Protein AF-X1ISX9-F1 (afdb_monomer_lite)

Radius of gyration: 13.65 Å; chains: 1; bounding box: 32×21×39 Å

Structure (mmCIF, N/CA/C/O backbone):
data_AF-X1ISX9-F1
#
_entry.id   AF-X1ISX9-F1
#
loop_
_atom_site.group_PDB
_atom_site.id
_atom_site.type_symbol
_atom_site.label_atom_id
_atom_site.label_alt_id
_atom_site.label_comp_id
_atom_site.label_asym_id
_atom_site.label_entity_id
_atom_site.label_seq_id
_atom_site.pdbx_PDB_ins_code
_atom_site.Cartn_x
_atom_site.Cartn_y
_atom_site.Cartn_z
_atom_site.occupancy
_atom_site.B_iso_or_equiv
_atom_site.auth_seq_id
_atom_site.auth_comp_id
_atom_site.auth_asym_id
_atom_site.auth_atom_id
_atom_site.pdbx_PDB_model_num
ATOM 1 N N . ILE A 1 1 ? -0.443 5.493 -23.547 1.00 56.12 1 ILE A N 1
ATOM 2 C CA . ILE A 1 1 ? -0.382 4.202 -22.818 1.00 56.12 1 ILE A CA 1
ATOM 3 C C . ILE A 1 1 ? -1.761 3.998 -22.200 1.00 56.12 1 ILE A C 1
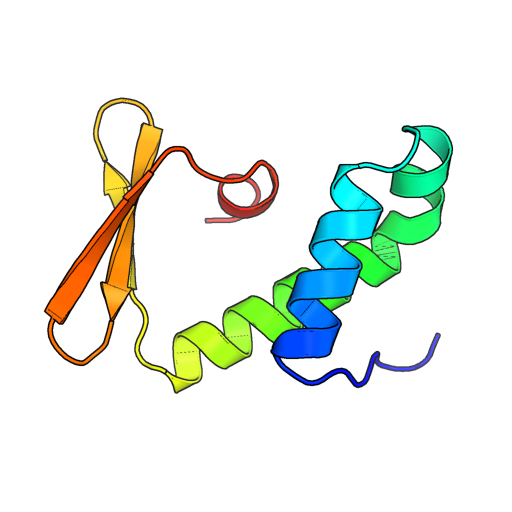ATOM 5 O O . ILE A 1 1 ? -2.306 4.972 -21.699 1.00 56.12 1 ILE A O 1
ATOM 9 N N . GLY A 1 2 ? -2.385 2.829 -22.374 1.00 74.88 2 GLY A N 1
ATOM 10 C CA . GLY A 1 2 ? -3.747 2.572 -21.882 1.00 74.88 2 GLY A CA 1
ATOM 11 C C . GLY A 1 2 ? -3.798 2.405 -20.362 1.00 74.88 2 GLY A C 1
ATOM 12 O O . GLY A 1 2 ? -2.780 2.095 -19.752 1.00 74.88 2 GLY A O 1
ATOM 13 N N . LEU A 1 3 ? -4.981 2.605 -19.773 1.00 82.12 3 LEU A N 1
ATOM 14 C CA . LEU A 1 3 ? -5.220 2.399 -18.343 1.00 82.12 3 LEU A CA 1
ATOM 15 C C . LEU A 1 3 ? -5.051 0.914 -17.984 1.00 82.12 3 LEU A C 1
ATOM 17 O O . LEU A 1 3 ? -5.687 0.055 -18.606 1.00 82.12 3 LEU A O 1
ATOM 21 N N . LEU A 1 4 ? -4.229 0.618 -16.977 1.00 88.75 4 LEU A N 1
ATOM 22 C CA . LEU A 1 4 ? -4.088 -0.723 -16.421 1.00 88.75 4 LEU A CA 1
ATOM 23 C C . LEU A 1 4 ? -5.420 -1.183 -15.814 1.00 88.75 4 LEU A C 1
ATOM 25 O O . LEU A 1 4 ? -6.035 -0.476 -15.018 1.00 88.75 4 LEU A O 1
ATOM 29 N N . LYS A 1 5 ? -5.855 -2.389 -16.179 1.00 89.44 5 LYS A N 1
ATOM 30 C CA . LYS A 1 5 ? -7.007 -3.062 -15.573 1.00 89.44 5 LYS A CA 1
ATOM 31 C C . LYS A 1 5 ? -6.501 -4.294 -14.841 1.00 89.44 5 LYS A C 1
ATOM 33 O O . LYS A 1 5 ? -6.018 -5.219 -15.487 1.00 89.44 5 LYS A O 1
ATOM 38 N N . ALA A 1 6 ? -6.603 -4.279 -13.520 1.00 88.50 6 ALA A N 1
ATOM 39 C CA . ALA A 1 6 ? -6.208 -5.380 -12.659 1.00 88.50 6 ALA A CA 1
ATOM 40 C C . ALA A 1 6 ? -7.157 -5.448 -11.457 1.00 88.50 6 ALA A C 1
ATOM 42 O O . ALA A 1 6 ? -7.567 -4.413 -10.931 1.00 88.50 6 ALA A O 1
ATOM 43 N N . ASP A 1 7 ? -7.526 -6.662 -11.048 1.00 89.31 7 ASP A N 1
ATOM 44 C CA . ASP A 1 7 ? -8.241 -6.878 -9.787 1.00 89.31 7 ASP A CA 1
ATOM 45 C C . ASP A 1 7 ? -7.294 -6.764 -8.576 1.00 89.31 7 ASP A C 1
ATOM 47 O O . ASP A 1 7 ? -6.080 -6.608 -8.720 1.00 89.31 7 ASP A O 1
ATOM 51 N N . GLY A 1 8 ? -7.839 -6.844 -7.357 1.00 85.56 8 GLY A N 1
ATOM 52 C CA . GLY A 1 8 ? -7.048 -6.688 -6.132 1.00 85.56 8 GLY A CA 1
ATOM 53 C C . GLY A 1 8 ? -5.912 -7.709 -5.981 1.00 85.56 8 GLY A C 1
ATOM 54 O O . GLY A 1 8 ? -4.831 -7.352 -5.507 1.00 85.56 8 GLY A O 1
ATOM 55 N N . LEU A 1 9 ? -6.116 -8.957 -6.420 1.00 89.69 9 LEU A N 1
ATOM 56 C CA . LEU A 1 9 ? -5.093 -10.002 -6.351 1.00 89.69 9 LEU A CA 1
ATOM 57 C C . LEU A 1 9 ? -3.992 -9.740 -7.380 1.00 89.69 9 LEU A C 1
ATOM 59 O O . LEU A 1 9 ? -2.810 -9.762 -7.037 1.00 89.69 9 LEU A O 1
ATOM 63 N N . GLN A 1 10 ? -4.373 -9.448 -8.623 1.00 94.00 10 GLN A N 1
ATOM 64 C CA . GLN A 1 10 ? -3.439 -9.115 -9.697 1.00 94.00 10 GLN A CA 1
ATOM 65 C C . GLN A 1 10 ? -2.607 -7.880 -9.346 1.00 94.00 10 GLN A C 1
ATOM 67 O O . GLN A 1 10 ? -1.387 -7.903 -9.510 1.00 94.00 10 GLN A O 1
ATOM 72 N N . CYS A 1 11 ? -3.240 -6.837 -8.799 1.00 92.44 11 CYS A N 1
ATOM 73 C CA . CYS A 1 11 ? -2.550 -5.651 -8.305 1.00 92.44 11 CYS A CA 1
ATOM 74 C C . CYS A 1 11 ? -1.508 -6.014 -7.243 1.00 92.44 11 CYS A C 1
ATOM 76 O O . CYS A 1 11 ? -0.346 -5.636 -7.374 1.00 92.44 11 CYS A O 1
ATOM 78 N N . GLY A 1 12 ? -1.896 -6.788 -6.224 1.00 90.62 12 GLY A N 1
ATOM 79 C CA . GLY A 1 12 ? -0.988 -7.203 -5.154 1.00 90.62 12 GLY A CA 1
ATOM 80 C C . GLY A 1 12 ? 0.212 -8.008 -5.661 1.00 90.62 12 GLY A C 1
ATOM 81 O O . GLY A 1 12 ? 1.348 -7.727 -5.276 1.00 90.62 12 GLY A O 1
ATOM 82 N N . VAL A 1 13 ? -0.019 -8.964 -6.566 1.00 94.38 13 VAL A N 1
ATOM 83 C CA . VAL A 1 13 ? 1.049 -9.777 -7.170 1.00 94.38 13 VAL A CA 1
ATOM 84 C C . VAL A 1 13 ? 2.005 -8.907 -7.987 1.00 94.38 13 VAL A C 1
ATOM 86 O O . VAL A 1 13 ? 3.217 -8.992 -7.796 1.00 94.38 13 VAL A O 1
ATOM 89 N N . LEU A 1 14 ? 1.486 -8.042 -8.863 1.00 95.00 14 LEU A N 1
ATOM 90 C CA . LEU A 1 14 ? 2.317 -7.170 -9.697 1.00 95.00 14 LEU A CA 1
ATOM 91 C C . LEU A 1 14 ? 3.142 -6.195 -8.855 1.00 95.00 14 LEU A C 1
ATOM 93 O O . LEU A 1 14 ? 4.333 -6.029 -9.116 1.00 95.00 14 LEU A O 1
ATOM 97 N N . MET A 1 15 ? 2.545 -5.598 -7.819 1.00 93.38 15 MET A N 1
ATOM 98 C CA . MET A 1 15 ? 3.279 -4.730 -6.900 1.00 93.38 15 MET A CA 1
ATOM 99 C C . MET A 1 15 ? 4.410 -5.495 -6.201 1.00 93.38 15 MET A C 1
ATOM 101 O O . MET A 1 15 ? 5.549 -5.033 -6.188 1.00 93.38 15 MET A O 1
ATOM 105 N N . GLY A 1 16 ? 4.133 -6.696 -5.684 1.00 92.75 16 GLY A N 1
ATOM 106 C CA . GLY A 1 16 ? 5.150 -7.531 -5.041 1.00 92.75 16 GLY A CA 1
ATOM 107 C C . GLY A 1 16 ? 6.312 -7.894 -5.973 1.00 92.75 16 GLY A C 1
ATOM 108 O O . GLY A 1 16 ? 7.470 -7.821 -5.564 1.00 92.75 16 GLY A O 1
ATOM 109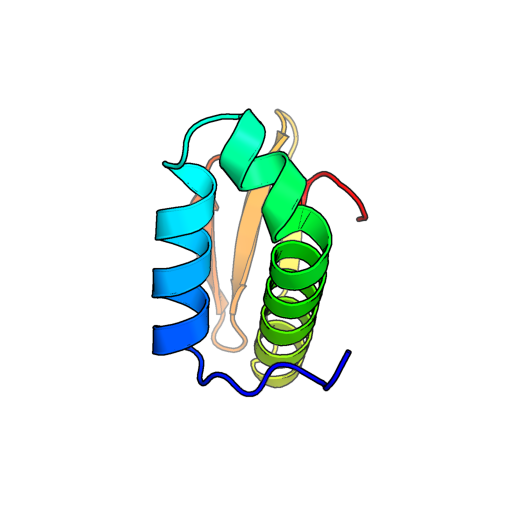 N N . LEU A 1 17 ? 6.019 -8.225 -7.234 1.00 94.81 17 LEU A N 1
ATOM 110 C CA . LEU A 1 17 ? 7.041 -8.526 -8.242 1.00 94.81 17 LEU A CA 1
ATOM 111 C C . LEU A 1 17 ? 7.893 -7.299 -8.586 1.00 94.81 17 LEU A C 1
ATOM 113 O O . LEU A 1 17 ? 9.113 -7.421 -8.669 1.00 94.81 17 LEU A O 1
ATOM 117 N N . ILE A 1 18 ? 7.282 -6.119 -8.747 1.00 94.06 18 ILE A N 1
ATOM 118 C CA . ILE A 1 18 ? 8.019 -4.874 -9.017 1.00 94.06 18 ILE A CA 1
ATOM 119 C C . ILE A 1 18 ? 8.941 -4.537 -7.841 1.00 94.06 18 ILE A C 1
ATOM 121 O O . ILE A 1 18 ? 10.114 -4.252 -8.062 1.00 94.06 18 ILE A O 1
ATOM 125 N N . MET A 1 19 ? 8.464 -4.648 -6.597 1.00 91.06 19 MET A N 1
ATOM 126 C CA . MET A 1 19 ? 9.283 -4.385 -5.403 1.00 91.06 19 MET A CA 1
ATOM 127 C C . MET A 1 19 ? 10.522 -5.284 -5.305 1.00 91.06 19 MET A C 1
ATOM 129 O O . MET A 1 19 ? 11.546 -4.858 -4.782 1.00 91.06 19 MET A O 1
ATOM 133 N N . GLN A 1 20 ? 10.437 -6.520 -5.802 1.00 92.69 20 GLN A N 1
ATOM 134 C CA . GLN A 1 20 ? 11.546 -7.481 -5.795 1.00 92.69 20 GLN A CA 1
ATOM 135 C C . GLN A 1 20 ? 12.424 -7.404 -7.053 1.00 92.69 20 GLN A C 1
ATOM 137 O O . GLN A 1 20 ? 13.460 -8.066 -7.124 1.00 92.69 20 GLN A O 1
ATOM 142 N N . ALA A 1 21 ? 12.024 -6.624 -8.059 1.00 94.12 21 ALA A N 1
ATOM 143 C CA . ALA A 1 21 ? 12.759 -6.508 -9.309 1.00 94.12 21 ALA A CA 1
ATOM 144 C C . ALA A 1 21 ? 14.056 -5.703 -9.140 1.00 94.12 21 ALA A C 1
ATOM 146 O O . ALA A 1 21 ? 14.207 -4.906 -8.215 1.00 94.12 21 ALA A O 1
ATOM 147 N N . LEU A 1 22 ? 14.989 -5.872 -10.081 1.00 95.75 22 LEU A N 1
ATOM 148 C CA . LEU A 1 22 ? 16.216 -5.073 -10.131 1.00 95.75 22 LEU A CA 1
ATOM 149 C C . LEU A 1 22 ? 15.890 -3.572 -10.295 1.00 95.75 22 LEU A C 1
ATOM 151 O O . LEU A 1 22 ? 14.908 -3.247 -10.969 1.00 95.75 22 LEU A O 1
ATOM 155 N N . PRO A 1 23 ? 16.733 -2.643 -9.797 1.00 92.94 23 PRO A N 1
ATOM 156 C CA . PRO A 1 23 ? 16.460 -1.200 -9.853 1.00 92.94 23 PRO A CA 1
ATOM 157 C C . PRO A 1 23 ? 16.150 -0.668 -11.260 1.00 92.94 23 PRO A C 1
ATOM 159 O O . PRO A 1 23 ? 15.238 0.131 -11.452 1.00 92.94 23 PRO A O 1
ATOM 162 N N . GLN A 1 24 ? 16.857 -1.166 -12.277 1.00 95.19 24 GLN A N 1
ATOM 163 C CA . GLN A 1 24 ? 16.592 -0.830 -13.680 1.00 95.19 24 GLN A CA 1
ATOM 164 C C . GLN A 1 24 ? 15.182 -1.237 -14.139 1.00 95.19 24 GLN A C 1
ATOM 166 O O . GLN A 1 24 ? 14.528 -0.497 -14.866 1.00 95.19 24 GLN A O 1
ATOM 171 N N . THR A 1 25 ? 14.684 -2.386 -13.682 1.00 94.62 25 THR A N 1
ATOM 172 C CA . THR A 1 25 ? 13.338 -2.876 -13.993 1.00 94.62 25 THR A CA 1
ATOM 173 C C . THR A 1 25 ? 12.280 -2.083 -13.235 1.00 94.62 25 THR A C 1
ATOM 175 O O . THR A 1 25 ? 11.254 -1.748 -13.817 1.00 94.62 25 THR A O 1
ATOM 178 N N . GLN A 1 26 ? 12.543 -1.718 -11.976 1.00 92.75 26 GLN A N 1
ATOM 179 C CA . GLN A 1 26 ? 11.672 -0.818 -11.214 1.00 92.75 26 GLN A CA 1
ATOM 180 C C . GLN A 1 26 ? 11.520 0.535 -11.919 1.00 92.75 26 GLN A C 1
ATOM 182 O O . GLN A 1 26 ? 10.403 1.016 -12.090 1.00 92.75 26 GLN A O 1
ATOM 187 N N . CYS A 1 27 ? 12.628 1.103 -12.405 1.00 92.06 27 CYS A N 1
ATOM 188 C CA . CYS A 1 27 ? 12.626 2.355 -13.160 1.00 92.06 27 CYS A CA 1
ATOM 189 C C . CYS A 1 27 ? 11.816 2.239 -14.463 1.00 92.06 27 CYS A C 1
ATOM 191 O O . CYS A 1 27 ? 10.956 3.077 -14.733 1.00 92.06 27 CYS A O 1
ATOM 193 N N . LEU A 1 28 ? 12.016 1.165 -15.237 1.00 95.50 28 LEU A N 1
ATOM 194 C CA . LEU A 1 28 ? 11.251 0.910 -16.465 1.00 95.50 28 LEU A CA 1
ATOM 195 C C . LEU A 1 28 ? 9.744 0.742 -16.210 1.00 95.50 28 LEU A C 1
ATOM 197 O O . LEU A 1 28 ? 8.930 1.119 -17.052 1.00 95.50 28 LEU A O 1
ATOM 201 N N . LEU A 1 29 ? 9.369 0.185 -15.057 1.00 94.31 29 LEU A N 1
ATOM 202 C CA . LEU A 1 29 ? 7.980 -0.076 -14.677 1.00 94.31 29 LEU A CA 1
ATOM 203 C C . LEU A 1 29 ? 7.353 1.043 -13.835 1.00 94.31 29 LEU A C 1
ATOM 205 O O . LEU A 1 29 ? 6.231 0.872 -13.363 1.00 94.31 29 LEU A O 1
ATOM 209 N N . HIS A 1 30 ? 8.012 2.195 -13.682 1.00 91.00 30 HIS A N 1
ATOM 210 C CA . HIS A 1 30 ? 7.537 3.278 -12.815 1.00 91.00 30 HIS A CA 1
ATOM 211 C C . HIS A 1 30 ? 6.103 3.733 -13.147 1.00 91.00 30 HIS A C 1
ATOM 213 O O . HIS A 1 30 ? 5.253 3.808 -12.268 1.00 91.00 30 HIS A O 1
ATOM 219 N N . SER A 1 31 ? 5.774 3.906 -14.429 1.00 92.44 31 SER A N 1
ATOM 220 C CA . SER A 1 31 ? 4.410 4.290 -14.841 1.00 92.44 31 SER A CA 1
ATOM 221 C C . SER A 1 31 ? 3.342 3.214 -14.582 1.00 92.44 31 SER A C 1
ATOM 223 O O . SER A 1 31 ? 2.160 3.523 -14.425 1.00 92.44 31 SER A O 1
ATOM 225 N N . VAL A 1 32 ? 3.727 1.933 -14.553 1.00 93.44 32 VAL A N 1
ATOM 226 C CA . VAL A 1 32 ? 2.832 0.823 -14.180 1.00 93.44 32 VAL A CA 1
ATOM 227 C C . VAL A 1 32 ? 2.651 0.806 -12.666 1.00 93.44 32 VAL A C 1
ATOM 229 O O . VAL A 1 32 ? 1.540 0.623 -12.177 1.00 93.44 32 VAL A O 1
ATOM 232 N N . TRP A 1 33 ? 3.733 1.049 -11.930 1.00 92.06 33 TRP A N 1
ATOM 233 C CA . TRP A 1 33 ? 3.730 1.166 -10.481 1.00 92.06 33 TRP A CA 1
ATOM 234 C C . TRP A 1 33 ? 2.792 2.272 -9.984 1.00 92.06 33 TRP A C 1
ATOM 236 O O . TRP A 1 33 ? 1.950 2.007 -9.129 1.00 92.06 33 TRP A O 1
ATOM 246 N N . GLU A 1 34 ? 2.855 3.470 -10.569 1.00 91.19 34 GLU A N 1
ATOM 247 C CA . GLU A 1 34 ? 1.948 4.579 -10.233 1.00 91.19 34 GLU A CA 1
ATOM 248 C C . GLU A 1 34 ? 0.472 4.202 -10.434 1.00 91.19 34 GLU A C 1
ATOM 250 O O . GLU A 1 34 ? -0.372 4.477 -9.580 1.00 91.19 34 GLU A O 1
ATOM 255 N N . GLN A 1 35 ? 0.157 3.504 -11.531 1.00 93.31 35 GLN A N 1
ATOM 256 C CA . GLN A 1 35 ? -1.201 3.025 -11.800 1.00 93.31 35 GLN A CA 1
ATOM 257 C C . GLN A 1 35 ? -1.657 1.978 -10.779 1.00 93.31 35 GLN A C 1
ATOM 259 O O . GLN A 1 35 ? -2.797 2.027 -10.320 1.00 93.31 35 GLN A O 1
ATOM 264 N N . LEU A 1 36 ? -0.778 1.054 -10.383 1.00 93.38 36 LEU A N 1
ATOM 265 C CA . LEU A 1 36 ? -1.071 0.058 -9.349 1.00 93.38 36 LEU A CA 1
ATOM 266 C C . LEU A 1 36 ? -1.328 0.709 -7.983 1.00 93.38 36 LEU A C 1
ATOM 268 O O . LEU A 1 36 ? -2.277 0.331 -7.295 1.00 93.38 36 LEU A O 1
ATOM 272 N N . VAL A 1 37 ? -0.530 1.714 -7.606 1.00 90.69 37 VAL A N 1
ATOM 273 C CA . VAL A 1 37 ? -0.740 2.490 -6.374 1.00 90.69 37 VAL A CA 1
ATOM 274 C C . VAL A 1 37 ? -2.085 3.218 -6.417 1.00 90.69 37 VAL A C 1
ATOM 276 O O . VAL A 1 37 ? -2.823 3.174 -5.434 1.00 90.69 37 VAL A O 1
ATOM 279 N N . ALA A 1 38 ? -2.443 3.834 -7.547 1.00 90.88 38 ALA A N 1
ATOM 280 C CA . ALA A 1 38 ? -3.729 4.510 -7.710 1.00 90.88 38 ALA A CA 1
ATOM 281 C C . ALA A 1 38 ? -4.921 3.540 -7.601 1.00 90.88 38 ALA A C 1
ATOM 283 O O . ALA A 1 38 ? -5.869 3.815 -6.864 1.00 90.88 38 ALA A O 1
ATOM 284 N N . LEU A 1 39 ? -4.851 2.378 -8.262 1.00 92.19 39 LEU A N 1
ATOM 285 C CA . LEU A 1 39 ? -5.875 1.329 -8.163 1.00 92.19 39 LEU A CA 1
ATOM 286 C C . LEU A 1 39 ? -6.039 0.834 -6.722 1.00 92.19 39 LEU A C 1
ATOM 288 O O . LEU A 1 39 ? -7.159 0.681 -6.238 1.00 92.19 39 LEU A O 1
ATOM 292 N N . LYS A 1 40 ? -4.923 0.621 -6.017 1.00 89.94 40 LYS A N 1
ATOM 293 C CA . LYS A 1 40 ? -4.928 0.213 -4.611 1.00 89.94 40 LYS A CA 1
ATOM 294 C C . LYS A 1 40 ? -5.571 1.273 -3.714 1.00 89.94 40 LYS A C 1
ATOM 296 O O . LYS A 1 40 ? -6.402 0.906 -2.890 1.00 89.94 40 LYS A O 1
ATOM 301 N N . LYS A 1 41 ? -5.205 2.552 -3.869 1.00 88.88 41 LYS A N 1
ATOM 302 C CA . LYS A 1 41 ? -5.775 3.659 -3.079 1.00 88.88 41 LYS A CA 1
ATOM 303 C C . LYS A 1 41 ? -7.290 3.750 -3.275 1.00 88.88 41 LYS A C 1
ATOM 305 O O . LYS A 1 41 ? -8.014 3.739 -2.290 1.00 88.88 41 LYS A O 1
ATOM 310 N N . SER A 1 42 ? -7.762 3.712 -4.523 1.00 90.06 42 SER A N 1
ATOM 311 C CA . SER A 1 42 ? -9.201 3.707 -4.827 1.00 90.06 42 SER A CA 1
ATOM 312 C C . SER A 1 42 ? -9.927 2.534 -4.159 1.00 90.06 42 SER A C 1
ATOM 314 O O . SER A 1 42 ? -10.965 2.726 -3.539 1.00 90.06 42 SER A O 1
ATOM 316 N N . ALA A 1 43 ? -9.367 1.322 -4.228 1.00 89.38 43 ALA A N 1
ATOM 317 C CA . ALA A 1 43 ? -9.977 0.149 -3.603 1.00 89.38 43 ALA A CA 1
ATOM 318 C C . ALA A 1 43 ? -9.988 0.225 -2.063 1.00 89.38 43 ALA A C 1
ATOM 320 O O . ALA A 1 43 ? -10.917 -0.260 -1.420 1.00 89.38 43 ALA A O 1
ATOM 321 N N . GLU A 1 44 ? -8.953 0.813 -1.460 1.00 90.50 44 GLU A N 1
ATOM 322 C CA . GLU A 1 44 ? -8.881 1.050 -0.016 1.00 90.50 44 GLU A CA 1
ATOM 323 C C . GLU A 1 44 ? -9.919 2.088 0.436 1.00 90.50 44 GLU A C 1
ATOM 325 O O . GLU A 1 44 ? -10.592 1.867 1.445 1.00 90.50 44 GLU A O 1
ATOM 330 N N . GLU A 1 45 ? -10.099 3.169 -0.324 1.00 90.38 45 GLU A N 1
ATOM 331 C CA . GLU A 1 45 ? -11.136 4.180 -0.089 1.00 90.38 45 GLU A CA 1
ATOM 332 C C . GLU A 1 45 ? -12.542 3.570 -0.165 1.00 90.38 45 GLU A C 1
ATOM 334 O O . GLU A 1 45 ? -13.326 3.724 0.776 1.00 90.38 45 GLU A O 1
ATOM 339 N N . ASP A 1 46 ? -12.830 2.791 -1.212 1.00 90.81 46 ASP A N 1
ATOM 340 C CA . ASP A 1 46 ? -14.109 2.088 -1.386 1.00 90.81 46 ASP A CA 1
ATOM 341 C C . ASP A 1 46 ? -14.387 1.089 -0.248 1.00 90.81 46 ASP A C 1
ATOM 343 O O . ASP A 1 46 ? -15.532 0.884 0.165 1.00 90.81 46 ASP A O 1
ATOM 347 N N . ALA A 1 47 ? -13.335 0.471 0.295 1.00 89.62 47 ALA A N 1
ATOM 348 C CA . ALA A 1 47 ? -13.422 -0.446 1.427 1.00 89.62 47 ALA A CA 1
ATOM 349 C C . ALA A 1 47 ? -13.511 0.264 2.794 1.00 89.62 47 ALA A C 1
ATOM 351 O O . ALA A 1 47 ? -13.673 -0.404 3.820 1.00 89.62 47 ALA A O 1
ATOM 352 N N . GLY A 1 48 ? -13.415 1.598 2.834 1.00 93.31 48 GLY A N 1
ATOM 353 C CA . GLY A 1 48 ? -13.434 2.386 4.067 1.00 93.31 48 GLY A CA 1
ATOM 354 C C . GLY A 1 48 ? -12.166 2.237 4.912 1.00 93.31 48 GLY A C 1
ATOM 355 O O . GLY A 1 48 ? -12.216 2.405 6.133 1.00 93.31 48 GLY A O 1
ATOM 356 N N . VAL A 1 49 ? -11.037 1.899 4.284 1.00 93.69 49 VAL A N 1
ATOM 357 C CA . VAL A 1 49 ? -9.743 1.764 4.954 1.00 93.69 49 VAL A CA 1
ATOM 358 C C . VAL A 1 49 ? -9.194 3.144 5.308 1.00 93.69 49 VAL A C 1
ATOM 360 O O . VAL A 1 49 ? -9.083 4.032 4.468 1.00 93.69 49 VAL A O 1
ATOM 363 N N . LYS A 1 50 ? -8.789 3.312 6.565 1.00 92.88 50 LYS A N 1
ATOM 364 C CA . LYS A 1 50 ? -8.114 4.508 7.075 1.00 92.88 50 LYS A CA 1
ATOM 365 C C . LYS A 1 50 ? -6.661 4.199 7.384 1.00 92.88 50 LYS A C 1
ATOM 367 O O . LYS A 1 50 ? -6.359 3.166 7.985 1.00 92.88 50 LYS A O 1
ATOM 372 N N . LYS A 1 51 ? -5.775 5.118 7.010 1.00 91.62 51 LYS A N 1
ATOM 373 C CA . LYS A 1 51 ? -4.335 5.018 7.244 1.00 91.62 51 LYS A CA 1
ATOM 374 C C . LYS A 1 51 ? -3.844 6.199 8.067 1.00 91.62 51 LYS A C 1
ATOM 376 O O . LYS A 1 51 ? -4.173 7.343 7.777 1.00 91.62 51 LYS A O 1
ATOM 381 N N . GLU A 1 52 ? -3.055 5.907 9.091 1.00 91.94 52 GLU A N 1
ATOM 382 C CA . GLU A 1 52 ? -2.458 6.892 9.993 1.00 91.94 52 GLU A CA 1
ATOM 383 C C . GLU A 1 52 ? -0.973 6.561 10.173 1.00 91.94 52 GLU A C 1
ATOM 385 O O . GLU A 1 52 ? -0.627 5.419 10.485 1.00 91.94 52 GLU A O 1
ATOM 390 N N . ILE A 1 53 ? -0.092 7.551 10.005 1.00 90.81 53 ILE A N 1
ATOM 391 C CA . ILE A 1 53 ? 1.324 7.413 10.366 1.00 90.81 53 ILE A CA 1
ATOM 392 C C . ILE A 1 53 ? 1.450 7.704 11.864 1.00 90.81 53 ILE A C 1
ATOM 394 O O . ILE A 1 53 ? 1.127 8.796 12.331 1.00 90.81 53 ILE A O 1
ATOM 398 N N . LEU A 1 54 ? 1.893 6.710 12.626 1.00 92.00 54 LEU A N 1
ATOM 399 C CA . LEU A 1 54 ? 2.109 6.806 14.065 1.00 92.00 54 LEU A CA 1
ATOM 400 C C . LEU A 1 54 ? 3.471 7.447 14.390 1.00 92.00 54 LEU A C 1
ATOM 402 O O . LEU A 1 54 ? 4.385 7.426 13.558 1.00 92.00 54 LEU A O 1
ATOM 406 N N . PRO A 1 55 ? 3.663 7.948 15.627 1.00 88.62 55 PRO A N 1
ATOM 407 C CA . PRO A 1 55 ? 4.987 8.308 16.122 1.00 88.62 55 PRO A CA 1
ATOM 408 C C . PRO A 1 55 ? 5.967 7.139 15.956 1.00 88.62 55 PRO A C 1
ATOM 410 O O . PRO A 1 55 ? 5.670 6.014 16.353 1.00 88.62 55 PRO A O 1
ATOM 413 N N . GLY A 1 56 ? 7.122 7.401 15.343 1.00 87.06 56 GLY A N 1
ATOM 414 C CA . GLY A 1 56 ? 8.088 6.363 14.959 1.00 87.06 56 GLY A CA 1
ATOM 415 C C . GLY A 1 56 ? 7.930 5.839 13.527 1.00 87.06 56 GLY A C 1
ATOM 416 O O . GLY A 1 56 ? 8.673 4.950 13.133 1.00 87.06 56 GLY A O 1
ATOM 417 N N . GLY A 1 57 ? 6.999 6.388 12.739 1.00 88.31 57 GLY A N 1
ATOM 418 C CA . GLY A 1 57 ? 6.883 6.112 11.302 1.00 88.31 57 GLY A CA 1
ATOM 419 C C . GLY A 1 57 ? 6.099 4.848 10.949 1.00 88.31 57 GLY A C 1
ATOM 420 O O . GLY A 1 57 ? 5.967 4.531 9.772 1.00 88.31 57 GLY A O 1
ATOM 421 N N . MET A 1 58 ? 5.550 4.138 11.939 1.00 93.19 58 MET A N 1
ATOM 422 C CA . MET A 1 58 ? 4.720 2.952 11.709 1.00 93.19 58 MET A CA 1
ATOM 423 C C . MET A 1 58 ? 3.387 3.336 11.064 1.00 93.19 58 MET A C 1
ATOM 425 O O . MET A 1 58 ? 2.754 4.315 11.454 1.00 93.19 58 MET A O 1
ATOM 429 N N . LEU A 1 59 ? 2.920 2.521 10.125 1.00 93.94 59 LEU A N 1
ATOM 430 C CA . LEU A 1 59 ? 1.628 2.684 9.480 1.00 93.94 59 LEU A CA 1
ATOM 431 C C . LEU A 1 59 ? 0.563 1.894 10.240 1.00 93.94 59 LEU A C 1
ATOM 433 O O . LEU A 1 59 ? 0.625 0.666 10.340 1.00 93.94 59 LEU A O 1
ATOM 437 N N . LYS A 1 60 ? -0.441 2.605 10.747 1.00 94.81 60 LYS A N 1
ATOM 438 C CA . LYS A 1 60 ? -1.667 2.023 11.284 1.00 94.81 60 LYS A CA 1
ATOM 439 C C . LYS A 1 60 ? -2.734 2.022 10.202 1.00 94.81 60 LYS A C 1
ATOM 441 O O . LYS A 1 60 ? -3.077 3.067 9.659 1.00 94.81 60 LYS A O 1
ATOM 446 N N . ILE A 1 61 ? -3.286 0.848 9.937 1.00 94.62 61 ILE A N 1
ATOM 447 C CA . ILE A 1 61 ? -4.352 0.623 8.965 1.00 94.62 61 ILE A CA 1
ATOM 448 C C . ILE A 1 61 ? -5.575 0.135 9.733 1.00 94.62 61 ILE A C 1
ATOM 450 O O . ILE A 1 61 ? -5.472 -0.815 10.509 1.00 94.62 61 ILE A O 1
ATOM 454 N N . THR A 1 62 ? -6.709 0.806 9.551 1.00 96.19 62 THR A N 1
ATOM 455 C CA . THR A 1 62 ? -7.989 0.438 10.169 1.00 96.19 62 THR A CA 1
ATOM 456 C C . THR A 1 62 ? -9.023 0.225 9.076 1.00 96.19 62 THR A C 1
ATOM 458 O O . THR A 1 62 ? -9.205 1.117 8.253 1.00 96.19 62 THR A O 1
ATOM 461 N N . ASP A 1 63 ? -9.675 -0.933 9.042 1.00 93.06 63 ASP A N 1
ATOM 462 C CA . ASP A 1 63 ? -10.792 -1.162 8.120 1.00 93.06 63 ASP A CA 1
ATOM 463 C C . ASP A 1 63 ? -12.111 -0.584 8.668 1.00 93.06 63 ASP A C 1
ATOM 465 O O . ASP A 1 63 ? -12.182 -0.075 9.794 1.00 93.06 63 ASP A O 1
ATOM 469 N N . LYS A 1 64 ? -13.172 -0.661 7.861 1.00 93.44 64 LYS A N 1
ATOM 470 C CA . LYS A 1 64 ? -14.513 -0.193 8.236 1.00 93.44 64 LYS A CA 1
ATOM 471 C C . LYS A 1 64 ? -15.107 -0.910 9.458 1.00 93.44 64 LYS A C 1
ATOM 473 O O . LYS A 1 64 ? -15.945 -0.326 10.141 1.00 93.44 64 LYS A O 1
ATOM 478 N N . ASP A 1 65 ? -14.677 -2.142 9.728 1.00 94.38 65 ASP A N 1
ATOM 479 C CA . ASP A 1 65 ? -15.168 -2.986 10.822 1.00 94.38 65 ASP A CA 1
ATOM 480 C C . ASP A 1 65 ? -14.369 -2.745 12.119 1.00 94.38 65 ASP A C 1
ATOM 482 O O . ASP A 1 65 ? -14.697 -3.265 13.187 1.00 94.38 65 ASP A O 1
ATOM 486 N N . GLY A 1 66 ? -13.339 -1.895 12.053 1.00 92.12 66 GLY A N 1
ATOM 487 C CA . GLY A 1 66 ? -12.489 -1.527 13.175 1.00 92.12 66 GLY A CA 1
ATOM 488 C C . GLY A 1 66 ? -11.313 -2.477 13.401 1.00 92.12 66 GLY A C 1
ATOM 489 O O . GLY A 1 66 ? -10.597 -2.297 14.393 1.00 92.12 66 GLY A O 1
ATOM 490 N N . THR A 1 67 ? -11.073 -3.439 12.503 1.00 95.44 67 THR A N 1
ATOM 491 C CA . THR A 1 67 ? -9.875 -4.288 12.507 1.00 95.44 67 THR A CA 1
ATOM 492 C C . THR A 1 67 ? -8.647 -3.424 12.282 1.00 95.44 67 THR A C 1
ATOM 494 O O . THR A 1 67 ? -8.641 -2.542 11.423 1.00 95.44 67 THR A O 1
ATOM 497 N N . ARG A 1 68 ? -7.584 -3.670 13.054 1.00 95.12 68 ARG A N 1
ATOM 498 C CA . ARG A 1 68 ? -6.372 -2.847 13.035 1.00 95.12 68 ARG A CA 1
ATOM 499 C C . ARG A 1 68 ? -5.144 -3.680 12.733 1.00 95.12 68 ARG A C 1
ATOM 501 O O . ARG A 1 68 ? -4.924 -4.712 13.361 1.00 95.12 68 ARG A O 1
ATOM 508 N N . ILE A 1 69 ? -4.311 -3.167 11.837 1.00 94.75 69 ILE A N 1
ATOM 509 C CA . ILE A 1 69 ? -2.969 -3.682 11.565 1.00 94.75 69 ILE A CA 1
ATOM 510 C C . ILE A 1 69 ? -1.981 -2.535 11.766 1.00 94.75 69 ILE A C 1
ATOM 512 O O . ILE A 1 69 ? -2.231 -1.413 11.327 1.00 94.75 69 ILE A O 1
ATOM 516 N N . ILE A 1 70 ? -0.863 -2.815 12.436 1.00 95.12 70 ILE A N 1
AT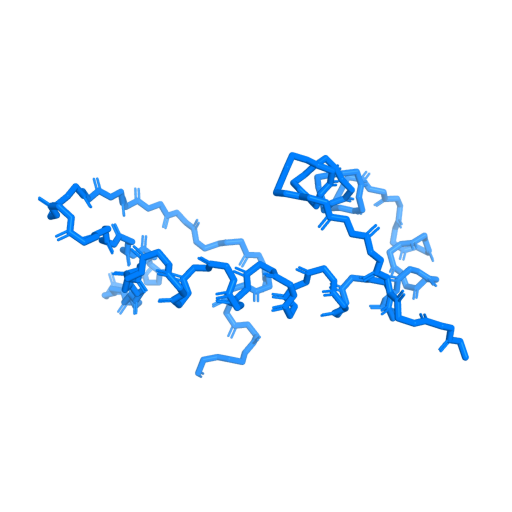OM 517 C CA . ILE A 1 70 ? 0.249 -1.876 12.605 1.00 95.12 70 ILE A CA 1
ATOM 518 C C . ILE A 1 70 ? 1.493 -2.543 12.036 1.00 95.12 70 ILE A C 1
ATOM 520 O O . ILE A 1 70 ? 1.840 -3.650 12.447 1.00 95.12 70 ILE A O 1
ATOM 524 N N . ARG A 1 71 ? 2.147 -1.885 11.081 1.00 94.06 71 ARG A N 1
ATOM 525 C CA . ARG A 1 71 ? 3.370 -2.386 10.445 1.00 94.06 71 ARG A CA 1
ATOM 526 C C . ARG A 1 71 ? 4.247 -1.242 9.961 1.00 94.06 71 ARG A C 1
ATOM 528 O O . ARG A 1 71 ? 3.798 -0.101 9.898 1.00 94.06 71 ARG A O 1
ATOM 535 N N . GLU A 1 72 ? 5.469 -1.562 9.564 1.00 92.12 72 GLU A N 1
ATOM 536 C CA . GLU A 1 72 ? 6.280 -0.623 8.797 1.00 92.12 72 GLU A 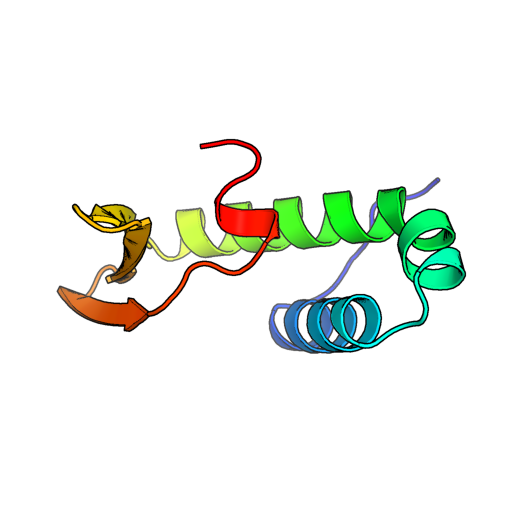CA 1
ATOM 537 C C . GLU A 1 72 ? 5.570 -0.278 7.475 1.00 92.12 72 GLU A C 1
ATOM 539 O O . GLU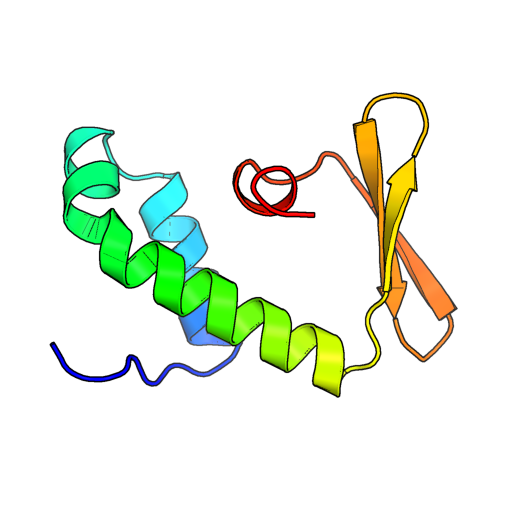 A 1 72 ? 4.948 -1.1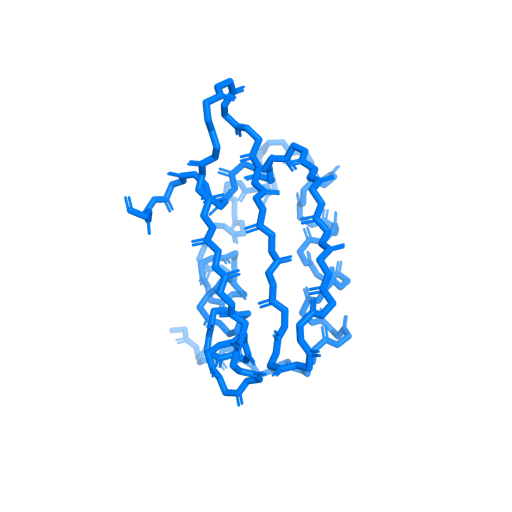58 6.856 1.00 92.12 72 GLU A O 1
ATOM 544 N N . PRO A 1 73 ? 5.599 0.995 7.050 1.00 89.06 73 PRO A N 1
ATOM 545 C CA . PRO A 1 73 ? 5.055 1.394 5.764 1.00 89.06 73 PRO A CA 1
ATOM 546 C C . PRO A 1 73 ? 5.850 0.741 4.634 1.00 89.06 73 PRO A C 1
ATOM 548 O O . PRO A 1 73 ? 7.068 0.584 4.717 1.00 89.06 73 PRO A O 1
ATOM 551 N N . TYR A 1 74 ? 5.170 0.401 3.543 1.00 82.31 74 TYR A N 1
ATOM 552 C CA . TYR A 1 74 ? 5.895 0.110 2.315 1.00 82.31 74 TYR A CA 1
ATOM 553 C C . TYR A 1 74 ? 6.439 1.417 1.725 1.00 82.31 74 TYR A C 1
ATOM 555 O O . TYR A 1 74 ? 5.827 2.464 1.946 1.00 82.31 74 TYR A O 1
ATOM 563 N N . PRO A 1 75 ? 7.527 1.380 0.932 1.00 76.00 75 PRO A N 1
ATOM 564 C CA . PRO A 1 75 ? 8.153 2.590 0.386 1.00 76.00 75 PRO A CA 1
ATOM 565 C C . PRO A 1 75 ? 7.170 3.569 -0.283 1.00 76.00 75 PRO A C 1
ATOM 567 O O . PRO A 1 75 ? 7.277 4.778 -0.114 1.00 76.00 75 PRO A O 1
ATOM 570 N N . TYR A 1 76 ? 6.143 3.046 -0.957 1.00 74.38 76 TYR A N 1
ATOM 571 C CA . TYR A 1 76 ? 5.129 3.828 -1.674 1.00 74.38 76 TYR A CA 1
ATOM 572 C C . TYR A 1 76 ? 3.993 4.392 -0.810 1.00 74.38 76 TYR A C 1
ATOM 574 O O . TYR A 1 76 ? 3.157 5.139 -1.307 1.00 74.38 76 TYR A O 1
ATOM 582 N N . GLU A 1 77 ? 3.887 3.998 0.458 1.00 77.00 77 GLU A N 1
ATOM 583 C CA . GLU A 1 77 ? 2.837 4.491 1.366 1.00 77.00 77 GLU A CA 1
ATOM 584 C C . GLU A 1 77 ? 3.264 5.752 2.120 1.00 77.00 77 GLU A C 1
ATOM 586 O O . GLU A 1 77 ? 2.464 6.335 2.845 1.00 77.00 77 GLU A O 1
ATOM 591 N N . ILE A 1 78 ? 4.521 6.155 1.940 1.00 70.00 78 ILE A N 1
ATOM 592 C CA . ILE A 1 78 ? 5.137 7.337 2.546 1.00 70.00 78 ILE A CA 1
ATOM 593 C C . ILE A 1 78 ? 5.285 8.455 1.502 1.00 70.00 78 ILE A C 1
ATOM 595 O O . ILE A 1 78 ? 5.200 9.633 1.834 1.00 70.00 78 ILE A O 1
ATOM 599 N N . GLU A 1 79 ? 5.462 8.095 0.227 1.00 58.84 79 GLU A N 1
ATOM 600 C CA . GLU A 1 79 ? 5.468 9.032 -0.898 1.00 58.84 79 GLU A CA 1
ATOM 601 C C . GLU A 1 79 ? 4.026 9.425 -1.272 1.00 58.84 79 GLU A C 1
ATOM 603 O O . GLU A 1 79 ? 3.344 8.753 -2.046 1.00 58.84 79 GLU A O 1
ATOM 608 N N . GLY A 1 80 ? 3.538 10.530 -0.702 1.00 49.91 80 GLY A N 1
ATOM 609 C CA . GLY A 1 80 ? 2.271 11.152 -1.106 1.00 49.91 80 GLY A CA 1
ATOM 610 C C . GLY A 1 80 ? 1.092 10.907 -0.165 1.00 49.91 80 GLY A C 1
ATOM 611 O O . GLY A 1 80 ? -0.014 10.630 -0.643 1.00 49.91 80 GLY A O 1
ATOM 612 N N . ASN A 1 81 ? 1.339 11.009 1.143 1.00 40.72 81 ASN A N 1
ATOM 613 C CA . ASN A 1 81 ? 0.321 11.349 2.139 1.00 40.72 81 ASN A CA 1
ATOM 614 C C . ASN A 1 81 ? 0.506 12.801 2.594 1.00 40.72 81 ASN A C 1
ATOM 616 O O . ASN A 1 81 ? 1.682 13.220 2.698 1.00 40.72 81 ASN A O 1
#

pLDDT: mean 88.86, std 10.02, range [40.72, 96.19]

Secondary structure (DSSP, 8-state):
-PPP---HHHHHHHHHHHHHS-HHHHHHTHHHHHHHHHHHHHHHHHTT-EEEEPTTSPEEEE-TT--EEEEPPPGGGTTT-

Organism: NCBI:txid412755

Foldseek 3Di:
DDQDDDDPVRLVVVLVDLVPDDPVSVVVCVVVNVSSVVVVVVVCVVQQWDWDQDVVRWIWIATPVGDIDIGHDDPVVPPPD

Sequence (81 aa):
IGLLKADGLQCGVLMGLIMQALPQTQCLLHSVWEQLVALKKSAEEDAGVKKEILPGGMLKITDKDGTRIIREPYPYEIEGN